Protein AF-A0A5C8MEY9-F1 (afdb_monomer)

pLDDT: mean 78.11, std 11.26, range [38.5, 93.88]

Foldseek 3Di:
DDDPPVCQVQFKFKKKKFFQCVVVLVVLCVVVVWDWDDWDAPDNGIIIIMTGPVCVVVSVVSVVVPRIDMDGPDTGHPVVVVVVCVVPVVNVVVVVVVVVVCVLVVQFAQDDDDPDDDPVVVVVLVVVCVVQVNDHGGGNVSHDDPVVSVVVVVVVD

Radius of gyration: 31.7 Å; Cα contacts (8 Å, |Δi|>4): 175; chains: 1; bounding box: 68×30×79 Å

Mean predicted aligned error: 13.75 Å

Secondary structure (DSSP, 8-state):
---HHHHHHH-EEEEEEEETTHHHHHHHHHHTT--EEEEEE-STTEEEEEEEGGGHHHHHHHHHTTTEEEEEEEEESHHHHHHHHHHSHHHHHHHHHHHHHHHHHHTB-------S--HHHHHHHHHHHHHTT--TT-BGGGS--HHHHHHHHHHH-

Structure (mmCIF, N/CA/C/O backbone):
data_AF-A0A5C8MEY9-F1
#
_entry.id   AF-A0A5C8MEY9-F1
#
loop_
_atom_site.group_PDB
_atom_site.id
_atom_site.type_symbol
_atom_site.label_atom_id
_atom_site.label_alt_id
_atom_site.label_comp_id
_atom_site.label_asym_id
_atom_site.label_entity_id
_atom_site.label_seq_id
_atom_site.pdbx_PDB_ins_code
_atom_site.Cartn_x
_atom_site.Cartn_y
_atom_site.Cartn_z
_atom_site.occupancy
_atom_site.B_iso_or_equiv
_atom_site.auth_seq_id
_atom_site.auth_comp_id
_atom_site.auth_asym_id
_atom_site.auth_atom_id
_atom_site.pdbx_PDB_model_num
ATOM 1 N N . MET A 1 1 ? -1.771 17.256 -19.029 1.00 38.50 1 MET A N 1
ATOM 2 C CA . MET A 1 1 ? -1.315 16.973 -17.648 1.00 38.50 1 MET A CA 1
ATOM 3 C C . MET A 1 1 ? -1.325 15.456 -17.457 1.00 38.50 1 MET A C 1
ATOM 5 O O . MET A 1 1 ? -2.396 14.870 -17.472 1.00 38.50 1 MET A O 1
ATOM 9 N N . LYS A 1 2 ? -0.158 14.787 -17.455 1.00 40.62 2 LYS A N 1
ATOM 10 C CA . LYS A 1 2 ? -0.060 13.307 -17.439 1.00 40.62 2 LYS A CA 1
ATOM 11 C C . LYS A 1 2 ? -0.111 12.800 -15.988 1.00 40.62 2 LYS A C 1
ATOM 13 O O . LYS A 1 2 ? 0.768 13.113 -15.189 1.00 40.62 2 LYS A O 1
ATOM 18 N N . ASN A 1 3 ? -1.163 12.045 -15.675 1.00 48.06 3 ASN A N 1
ATOM 19 C CA . ASN A 1 3 ? -1.571 11.574 -14.348 1.00 48.06 3 ASN A CA 1
ATOM 20 C C . ASN A 1 3 ? -0.471 10.789 -13.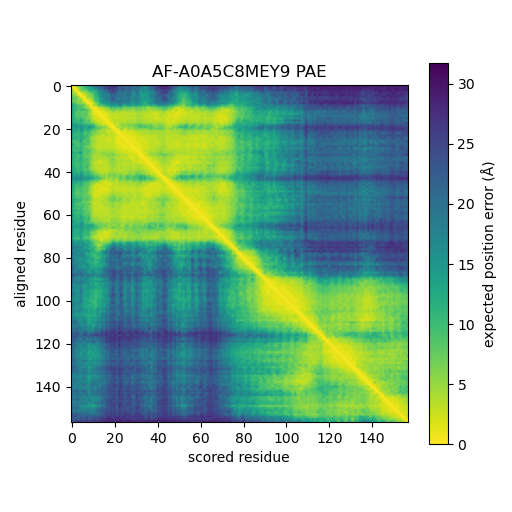608 1.00 48.06 3 ASN A C 1
ATOM 22 O O . ASN A 1 3 ? -0.363 9.570 -13.738 1.00 48.06 3 ASN A O 1
ATOM 26 N N . GLN A 1 4 ? 0.297 11.485 -12.766 1.00 54.19 4 GLN A N 1
ATOM 27 C CA . GLN A 1 4 ? 1.290 10.911 -11.841 1.00 54.19 4 GLN A CA 1
ATOM 28 C C . GLN A 1 4 ? 0.680 9.853 -10.895 1.00 54.19 4 GLN A C 1
ATOM 30 O O . GLN A 1 4 ? 1.367 8.934 -10.457 1.00 54.19 4 GLN A O 1
ATOM 35 N N . TRP A 1 5 ? -0.629 9.927 -10.643 1.00 47.50 5 TRP A N 1
ATOM 36 C CA . TRP A 1 5 ? -1.375 9.040 -9.746 1.00 47.50 5 TRP A CA 1
ATOM 37 C C . TRP A 1 5 ? -1.583 7.632 -10.328 1.00 47.50 5 TRP A C 1
ATOM 39 O O . TRP A 1 5 ? -1.561 6.645 -9.598 1.00 47.50 5 TRP A O 1
ATOM 49 N N . MET A 1 6 ? -1.683 7.500 -11.657 1.00 49.81 6 MET A N 1
ATOM 50 C CA . MET A 1 6 ? -1.757 6.185 -12.313 1.00 49.81 6 MET A CA 1
ATOM 51 C C . MET A 1 6 ? -0.413 5.441 -12.275 1.00 49.81 6 MET A C 1
ATOM 53 O O . MET A 1 6 ? -0.389 4.210 -12.323 1.00 49.81 6 MET A O 1
ATOM 57 N N . ASN A 1 7 ? 0.705 6.169 -12.156 1.00 53.06 7 ASN A N 1
ATOM 58 C CA . ASN A 1 7 ? 2.041 5.573 -12.061 1.00 53.06 7 ASN A CA 1
ATOM 59 C C . ASN A 1 7 ? 2.219 4.791 -10.749 1.00 53.06 7 ASN A C 1
ATOM 61 O O . ASN A 1 7 ? 2.935 3.789 -10.725 1.00 53.06 7 ASN A O 1
ATOM 65 N N . LEU A 1 8 ? 1.537 5.219 -9.679 1.00 50.50 8 LEU A N 1
ATOM 66 C CA . LEU A 1 8 ? 1.560 4.559 -8.373 1.00 50.50 8 LEU A CA 1
ATOM 67 C C . LEU A 1 8 ? 0.782 3.236 -8.393 1.00 50.50 8 LEU A C 1
ATOM 69 O O . LEU A 1 8 ? 1.301 2.233 -7.912 1.00 50.50 8 LEU A O 1
ATOM 73 N N . LEU A 1 9 ? -0.396 3.202 -9.026 1.00 53.44 9 LEU A N 1
ATOM 74 C CA . LEU A 1 9 ? -1.258 2.011 -9.077 1.00 53.44 9 LEU A CA 1
ATOM 75 C C . LEU A 1 9 ? -0.716 0.899 -9.992 1.00 53.44 9 LEU A C 1
ATOM 77 O O . LEU A 1 9 ? -0.755 -0.274 -9.634 1.00 53.44 9 LEU A O 1
ATOM 81 N N . VAL A 1 10 ? -0.171 1.248 -11.163 1.00 63.19 10 VAL A N 1
ATOM 82 C CA . VAL A 1 10 ? 0.321 0.264 -12.156 1.00 63.19 10 VAL A CA 1
ATOM 83 C C . VAL A 1 10 ? 1.715 -0.275 -11.797 1.00 63.19 10 VAL A C 1
ATOM 85 O O . VAL A 1 10 ? 2.115 -1.357 -12.235 1.00 63.19 10 VAL A O 1
ATOM 88 N N . GLY A 1 11 ? 2.460 0.464 -10.973 1.00 67.19 11 GLY A N 1
ATOM 89 C CA . GLY A 1 11 ? 3.841 0.160 -10.624 1.00 67.19 11 GLY A CA 1
ATOM 90 C C . GLY A 1 11 ? 4.840 0.593 -11.699 1.00 67.19 11 GLY A C 1
ATOM 91 O O . GLY A 1 11 ? 4.518 0.739 -12.883 1.00 67.19 11 GLY A O 1
ATOM 92 N N . SER A 1 12 ? 6.088 0.791 -11.277 1.00 77.38 12 SER A N 1
ATOM 93 C CA . SER A 1 12 ? 7.173 1.230 -12.148 1.00 77.38 12 SER A CA 1
ATOM 94 C C . SER A 1 12 ? 8.358 0.270 -12.143 1.00 77.38 12 SER A C 1
ATOM 96 O O . SER A 1 12 ? 8.500 -0.617 -11.295 1.00 77.38 12 SER A O 1
ATOM 98 N N . VAL A 1 13 ? 9.212 0.398 -13.147 1.00 81.00 13 VAL A N 1
ATOM 99 C CA . VAL A 1 13 ? 10.398 -0.437 -13.301 1.00 81.00 13 VAL A CA 1
ATOM 100 C C . VAL A 1 13 ? 11.587 0.464 -13.567 1.00 81.00 13 VAL A C 1
ATOM 102 O O . VAL A 1 13 ? 11.536 1.334 -14.436 1.00 81.00 13 VAL A O 1
ATOM 105 N N . ARG A 1 14 ? 12.661 0.241 -12.808 1.00 85.56 14 ARG A N 1
ATOM 106 C CA . ARG A 1 14 ? 13.952 0.879 -13.024 1.00 85.56 14 ARG A CA 1
ATOM 107 C C . ARG A 1 14 ? 14.700 0.103 -14.099 1.00 85.56 14 ARG A C 1
ATOM 109 O O . ARG A 1 14 ? 15.037 -1.071 -13.921 1.00 85.56 14 ARG A O 1
ATOM 116 N N . VAL A 1 15 ? 14.977 0.782 -15.201 1.00 85.50 15 VAL A N 1
ATOM 117 C CA . VAL A 1 15 ? 15.689 0.235 -16.350 1.00 85.50 15 VAL A CA 1
ATOM 118 C C . VAL A 1 15 ? 17.030 0.939 -16.477 1.00 85.50 15 VAL A C 1
ATOM 120 O O . VAL A 1 15 ? 17.112 2.160 -16.386 1.00 85.50 15 VAL A O 1
ATOM 123 N N . LYS A 1 16 ? 18.084 0.158 -16.686 1.00 86.19 16 LYS A N 1
ATOM 124 C CA . LYS A 1 16 ? 19.413 0.623 -17.070 1.00 86.19 16 LYS A CA 1
ATOM 125 C C . LYS A 1 16 ? 19.604 0.318 -18.548 1.00 86.19 16 LYS A C 1
ATOM 127 O O . LYS A 1 16 ? 19.563 -0.840 -18.949 1.00 86.19 16 LYS A O 1
ATOM 132 N N . ALA A 1 17 ? 19.796 1.350 -19.352 1.00 87.62 17 ALA A N 1
ATOM 133 C CA . ALA A 1 17 ? 20.182 1.231 -20.747 1.00 87.62 17 ALA A CA 1
ATOM 134 C C . ALA A 1 17 ? 21.701 1.395 -20.871 1.00 87.62 17 ALA A C 1
ATOM 136 O O . ALA A 1 17 ? 22.275 2.312 -20.281 1.00 87.62 17 ALA A O 1
ATOM 137 N N . GLN A 1 18 ? 22.334 0.504 -21.634 1.00 86.81 18 GLN A N 1
ATOM 138 C CA . GLN A 1 18 ? 23.757 0.536 -21.952 1.00 86.81 18 GLN A CA 1
ATOM 139 C C . GLN A 1 18 ? 23.963 0.369 -23.460 1.00 86.81 18 GLN A C 1
ATOM 141 O O . GLN A 1 18 ? 23.553 -0.639 -24.031 1.00 86.81 18 GLN A O 1
ATOM 146 N N . GLY A 1 19 ? 24.615 1.328 -24.110 1.00 84.00 19 GLY A N 1
ATOM 147 C CA . GLY A 1 19 ? 24.914 1.260 -25.540 1.00 84.00 19 GLY A CA 1
ATOM 148 C C . GLY A 1 19 ? 25.294 2.607 -26.142 1.00 84.00 19 GLY A C 1
ATOM 149 O O . GLY A 1 19 ? 25.331 3.627 -25.453 1.00 84.00 19 GLY A O 1
ATOM 150 N N . LYS A 1 20 ? 25.566 2.607 -27.448 1.00 78.12 20 LYS A N 1
ATOM 151 C CA . LYS A 1 20 ? 25.840 3.838 -28.196 1.00 78.12 20 LYS A CA 1
ATOM 152 C C . LYS A 1 20 ? 24.514 4.553 -28.472 1.00 78.12 20 LYS A C 1
ATOM 154 O O . LYS A 1 20 ? 23.604 3.977 -29.060 1.00 78.12 20 LYS A O 1
ATOM 159 N N . GLY A 1 21 ? 24.394 5.808 -28.033 1.00 80.00 21 GLY A N 1
ATOM 160 C CA . GLY A 1 21 ? 23.211 6.635 -28.304 1.00 80.00 21 GLY A CA 1
ATOM 161 C C . GLY A 1 21 ? 22.023 6.414 -27.361 1.00 80.00 21 GLY A C 1
ATOM 162 O O . GLY A 1 21 ? 20.878 6.385 -27.813 1.00 80.00 21 GLY A O 1
ATOM 163 N N . VAL A 1 22 ? 22.262 6.324 -26.047 1.00 84.06 22 VAL A N 1
ATOM 164 C CA . VAL A 1 22 ? 21.194 6.199 -25.030 1.00 84.06 22 VAL A CA 1
ATOM 165 C C . VAL A 1 22 ? 20.177 7.350 -25.099 1.00 84.06 22 VAL A C 1
ATOM 167 O O . VAL A 1 22 ? 18.984 7.148 -24.881 1.00 84.06 22 VAL A O 1
ATOM 170 N N . GLU A 1 23 ? 20.615 8.547 -25.483 1.00 83.44 23 GLU A N 1
ATOM 171 C CA . GLU A 1 23 ? 19.736 9.705 -25.688 1.00 83.44 23 GLU A CA 1
ATOM 172 C C . GLU A 1 23 ? 18.728 9.484 -26.818 1.00 83.44 23 GLU A C 1
ATOM 174 O O . GLU A 1 23 ? 17.562 9.857 -26.696 1.00 83.44 23 GLU A O 1
ATOM 179 N N . ARG A 1 24 ? 19.139 8.809 -27.901 1.00 85.88 24 ARG A N 1
ATOM 180 C CA . ARG A 1 24 ? 18.239 8.467 -29.010 1.00 85.88 24 ARG A CA 1
ATOM 181 C C . ARG A 1 24 ? 17.168 7.486 -28.557 1.00 85.88 24 ARG A C 1
ATOM 183 O O . ARG A 1 24 ? 16.017 7.636 -28.962 1.00 85.88 24 ARG A O 1
ATOM 190 N N . LEU A 1 25 ? 17.524 6.535 -27.691 1.00 85.81 25 LEU A N 1
ATOM 191 C CA . LEU A 1 25 ? 16.571 5.605 -27.091 1.00 85.81 25 LEU A CA 1
ATOM 192 C C . LEU A 1 25 ? 15.566 6.338 -26.195 1.00 85.81 25 LEU A C 1
ATOM 194 O O . LEU A 1 25 ? 14.365 6.107 -26.323 1.00 85.81 25 LEU A O 1
ATOM 198 N N . ILE A 1 26 ? 16.027 7.258 -25.342 1.00 86.19 26 ILE A N 1
ATOM 199 C CA . ILE A 1 26 ? 15.146 8.075 -24.490 1.00 86.19 26 ILE A CA 1
ATOM 200 C C . ILE A 1 26 ? 14.200 8.916 -25.357 1.00 86.19 26 ILE A C 1
ATOM 202 O O . ILE A 1 26 ? 12.987 8.889 -25.151 1.00 86.19 26 ILE A O 1
ATOM 206 N N . ASN A 1 27 ? 14.722 9.577 -26.390 1.00 87.62 27 ASN A N 1
ATOM 207 C CA . ASN A 1 27 ? 13.917 10.367 -27.321 1.00 87.62 27 ASN A CA 1
ATOM 208 C C . ASN A 1 27 ? 12.905 9.505 -28.085 1.00 87.62 27 ASN A C 1
ATOM 210 O O . ASN A 1 27 ? 11.757 9.905 -28.270 1.00 87.62 27 ASN A O 1
ATOM 214 N N . ALA A 1 28 ? 13.293 8.299 -28.504 1.00 86.56 28 ALA A N 1
ATOM 215 C CA . ALA A 1 28 ? 12.380 7.360 -29.144 1.00 86.56 28 ALA A CA 1
ATOM 216 C C . ALA A 1 28 ? 11.268 6.909 -28.190 1.00 86.56 28 ALA A C 1
ATOM 218 O O . ALA A 1 28 ? 10.127 6.765 -28.619 1.00 86.56 28 ALA A O 1
ATOM 219 N N . CYS A 1 29 ? 11.563 6.734 -26.905 1.00 86.25 29 CYS A N 1
ATOM 220 C CA . CYS A 1 29 ? 10.551 6.405 -25.909 1.00 86.25 29 CYS A CA 1
ATOM 221 C C . CYS A 1 29 ? 9.537 7.543 -25.734 1.00 86.25 29 CYS A C 1
ATOM 223 O O . CYS A 1 29 ? 8.338 7.280 -25.780 1.00 86.25 29 CYS A O 1
ATOM 225 N N . VAL A 1 30 ? 9.997 8.795 -25.636 1.00 86.06 30 VAL A N 1
ATOM 226 C CA . VAL A 1 30 ? 9.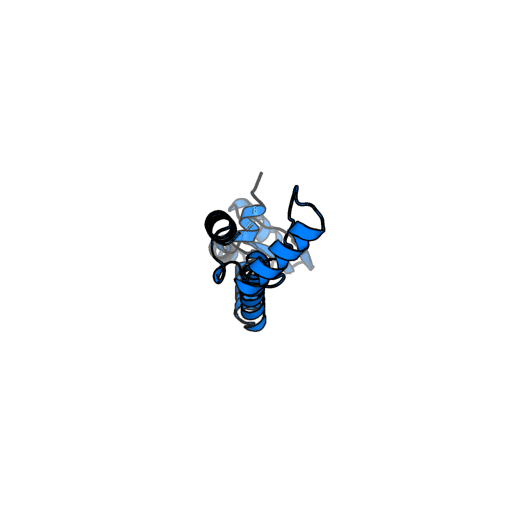108 9.969 -25.560 1.00 86.06 30 VAL A CA 1
ATOM 227 C C . VAL A 1 30 ? 8.223 10.074 -26.808 1.00 86.06 30 VAL A C 1
ATOM 229 O O . VAL A 1 30 ? 7.021 10.287 -26.679 1.00 86.06 30 VAL A O 1
ATOM 232 N N . ARG A 1 31 ? 8.778 9.828 -28.006 1.00 86.56 31 ARG A N 1
ATOM 233 C CA . ARG A 1 31 ? 8.014 9.793 -29.272 1.00 86.56 31 ARG A CA 1
ATOM 234 C C . ARG A 1 31 ? 6.978 8.668 -29.353 1.00 86.56 31 ARG A C 1
ATOM 236 O O . ARG A 1 31 ? 6.010 8.801 -30.084 1.00 86.56 31 ARG A O 1
ATOM 243 N N . ASN A 1 32 ? 7.183 7.564 -28.636 1.00 83.19 32 ASN A N 1
ATOM 244 C CA . ASN A 1 32 ? 6.247 6.434 -28.573 1.00 83.19 32 ASN A CA 1
ATOM 245 C C . ASN A 1 32 ? 5.298 6.530 -27.361 1.00 83.19 32 ASN A C 1
ATOM 247 O O . ASN A 1 32 ? 4.765 5.514 -26.907 1.00 83.19 32 ASN A O 1
ATOM 251 N N . ASP A 1 33 ? 5.123 7.734 -26.805 1.00 83.25 33 ASP A N 1
ATOM 252 C CA . ASP A 1 33 ? 4.277 8.017 -25.641 1.00 83.25 33 ASP A CA 1
ATOM 253 C C . ASP A 1 33 ? 4.647 7.253 -24.358 1.00 83.25 33 ASP A C 1
ATOM 255 O O . ASP A 1 33 ? 3.853 7.154 -23.417 1.00 83.25 33 ASP A O 1
ATOM 259 N N . ILE A 1 34 ? 5.881 6.753 -24.270 1.00 85.50 34 ILE A N 1
ATOM 260 C CA . ILE A 1 34 ? 6.390 6.079 -23.076 1.00 85.50 34 ILE A CA 1
ATOM 261 C C . ILE A 1 34 ? 6.810 7.149 -22.071 1.00 85.50 34 ILE A C 1
ATOM 263 O O . ILE A 1 34 ? 7.758 7.904 -22.297 1.00 85.50 34 ILE A O 1
ATOM 267 N N . ALA A 1 35 ? 6.113 7.206 -20.938 1.00 83.50 35 ALA A N 1
ATOM 268 C CA . ALA A 1 35 ? 6.478 8.111 -19.859 1.00 83.50 35 ALA A CA 1
ATOM 269 C C . ALA A 1 35 ? 7.772 7.632 -19.186 1.00 83.50 35 ALA A C 1
ATOM 271 O O . ALA A 1 35 ? 7.831 6.526 -18.644 1.00 83.50 35 ALA A O 1
ATOM 272 N N . ILE A 1 36 ? 8.790 8.492 -19.215 1.00 86.12 36 ILE A N 1
ATOM 273 C CA . ILE A 1 36 ? 10.072 8.290 -18.544 1.00 86.12 36 ILE A CA 1
ATOM 274 C C . ILE A 1 36 ? 10.231 9.354 -17.462 1.00 86.12 36 ILE A C 1
ATOM 276 O O . ILE A 1 36 ? 9.925 10.522 -17.690 1.00 86.12 36 ILE A O 1
ATOM 280 N N . TRP A 1 37 ? 10.743 8.966 -16.296 1.00 84.69 37 TRP A N 1
ATOM 281 C CA . TRP A 1 37 ? 11.097 9.909 -15.237 1.00 84.69 37 TRP A CA 1
ATOM 282 C C . TRP A 1 37 ? 12.374 9.503 -14.502 1.00 84.69 37 TRP A C 1
ATOM 284 O O . TRP A 1 37 ? 12.827 8.357 -14.587 1.00 84.69 37 TRP A O 1
ATOM 294 N N . ASN A 1 38 ? 12.940 10.470 -13.768 1.00 82.06 38 ASN A N 1
ATOM 295 C CA . ASN A 1 38 ? 14.132 10.311 -12.928 1.00 82.06 38 ASN A CA 1
ATOM 296 C C . ASN A 1 38 ? 15.300 9.659 -13.698 1.00 82.06 38 ASN A C 1
ATOM 298 O O . ASN A 1 38 ? 15.810 8.598 -13.333 1.00 82.06 38 ASN A O 1
ATOM 302 N N . VAL A 1 39 ? 15.659 10.292 -14.820 1.00 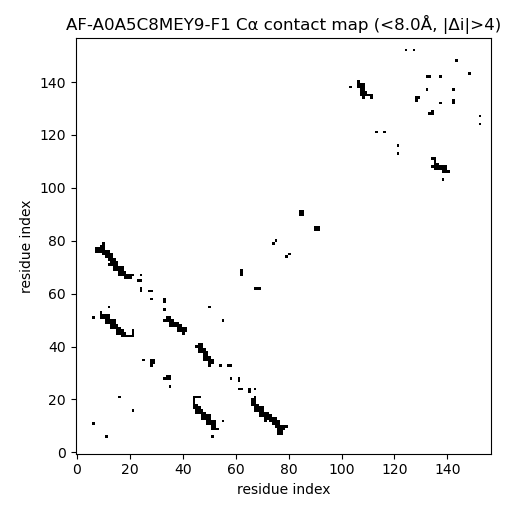86.50 39 VAL A N 1
ATOM 303 C CA . VAL A 1 39 ? 16.764 9.876 -15.689 1.00 86.50 39 VAL A CA 1
ATOM 304 C C . VAL A 1 39 ? 18.086 10.262 -15.032 1.00 86.50 39 VAL A C 1
ATOM 306 O O . VAL A 1 39 ? 18.338 11.435 -14.773 1.00 86.50 39 VAL A O 1
ATOM 309 N N . LYS A 1 40 ? 18.947 9.276 -14.793 1.00 84.69 40 LYS A N 1
ATOM 310 C CA . LYS A 1 40 ? 20.305 9.444 -14.275 1.00 84.69 40 LYS A CA 1
ATOM 311 C C . LYS A 1 40 ? 21.303 8.884 -15.276 1.00 84.69 40 LYS A C 1
ATOM 313 O O . LYS A 1 40 ? 21.276 7.692 -15.574 1.00 84.69 40 LYS A O 1
ATOM 318 N N . LYS A 1 41 ? 22.189 9.728 -15.794 1.00 85.19 41 LYS A N 1
ATOM 319 C CA . LYS A 1 41 ? 23.306 9.291 -16.639 1.00 85.19 41 LYS A CA 1
ATOM 320 C C . LYS A 1 41 ? 24.461 8.836 -15.745 1.00 85.19 41 LYS A C 1
ATOM 322 O O . LYS A 1 41 ? 24.791 9.515 -14.781 1.00 85.19 41 LYS A O 1
ATOM 327 N N . HIS A 1 42 ? 25.049 7.686 -16.057 1.00 83.19 42 HIS A N 1
ATOM 328 C CA . HIS A 1 42 ? 26.201 7.113 -15.347 1.00 83.19 42 HIS A CA 1
ATOM 329 C C . HIS A 1 42 ? 27.450 7.053 -16.248 1.00 83.19 42 HIS A C 1
ATOM 331 O O . HIS A 1 42 ? 28.326 6.220 -16.037 1.00 83.19 42 HIS A O 1
ATOM 337 N N . GLY A 1 43 ? 27.503 7.900 -17.279 1.00 79.88 43 GLY A N 1
ATOM 338 C CA . GLY A 1 43 ? 28.562 7.963 -18.285 1.00 79.88 43 GLY A CA 1
ATOM 339 C C . GLY A 1 43 ? 27.992 8.170 -19.689 1.00 79.88 43 GLY A C 1
ATOM 340 O O . GLY A 1 43 ? 26.782 8.328 -19.859 1.00 79.88 43 GLY A O 1
ATOM 341 N N . ASP A 1 44 ? 28.862 8.116 -20.694 1.00 75.56 44 ASP A N 1
ATOM 342 C CA . ASP A 1 44 ? 28.519 8.452 -22.085 1.00 75.56 44 ASP A CA 1
ATOM 343 C C . ASP A 1 44 ? 27.679 7.370 -22.794 1.00 75.56 44 ASP A C 1
ATOM 345 O O . ASP A 1 44 ? 27.004 7.593 -23.800 1.00 75.56 44 ASP A O 1
ATOM 349 N N . HIS A 1 45 ? 27.683 6.157 -22.238 1.00 83.69 45 HIS A N 1
ATOM 350 C CA . HIS A 1 45 ? 27.003 4.992 -22.809 1.00 83.69 45 HIS A CA 1
ATOM 351 C C . HIS A 1 45 ? 26.030 4.325 -21.837 1.00 83.69 45 HIS A C 1
ATOM 353 O O . HIS A 1 45 ? 25.520 3.249 -22.141 1.00 83.69 45 HIS A O 1
ATOM 359 N N . ILE A 1 46 ? 25.785 4.911 -20.657 1.00 86.94 46 ILE A N 1
ATOM 360 C CA . ILE A 1 46 ? 24.953 4.301 -19.611 1.00 86.94 46 ILE A CA 1
ATOM 361 C C . ILE A 1 46 ? 23.979 5.331 -19.041 1.00 86.94 46 ILE A C 1
ATOM 363 O O . ILE A 1 46 ? 24.394 6.352 -18.494 1.00 86.94 46 ILE A O 1
ATOM 367 N N . ALA A 1 47 ? 22.683 5.016 -19.062 1.00 87.94 47 ALA A N 1
ATOM 368 C CA . ALA A 1 47 ? 21.684 5.765 -18.305 1.00 87.94 47 ALA A CA 1
ATOM 369 C C . ALA A 1 47 ? 20.697 4.840 -17.595 1.00 87.94 47 ALA A C 1
ATOM 371 O O . ALA A 1 47 ? 20.353 3.765 -18.079 1.00 87.94 47 ALA A O 1
ATOM 372 N N . THR A 1 48 ? 20.213 5.295 -16.450 1.00 87.06 48 THR A N 1
ATOM 373 C CA . THR A 1 48 ? 19.186 4.640 -15.649 1.00 87.06 48 THR A CA 1
ATOM 374 C C . THR A 1 48 ? 17.953 5.527 -15.626 1.00 87.06 48 THR A C 1
ATOM 376 O O . THR A 1 48 ? 18.066 6.732 -15.434 1.00 87.06 48 THR A O 1
ATOM 379 N N . PHE A 1 49 ? 16.771 4.956 -15.804 1.00 87.31 49 PHE A N 1
ATOM 380 C CA . PHE A 1 49 ? 15.517 5.700 -15.770 1.00 87.31 49 PHE A CA 1
ATOM 381 C C . PHE A 1 49 ? 14.363 4.809 -15.315 1.00 87.31 49 PHE A C 1
ATOM 383 O O . PHE A 1 49 ? 14.501 3.586 -15.217 1.00 87.31 49 PHE A O 1
ATOM 390 N N . PHE A 1 50 ? 13.221 5.421 -15.015 1.00 85.38 50 PHE A N 1
ATOM 391 C CA . PHE A 1 50 ? 12.011 4.706 -14.632 1.00 85.38 50 PHE A CA 1
ATOM 392 C C . PHE A 1 50 ? 10.957 4.787 -15.727 1.00 85.38 50 PHE A C 1
ATOM 394 O O . PHE A 1 50 ? 10.808 5.824 -16.371 1.00 85.38 50 PHE A O 1
ATOM 401 N N . ILE A 1 51 ? 10.229 3.686 -15.905 1.00 85.44 51 ILE A N 1
ATOM 402 C CA . ILE A 1 51 ? 9.057 3.581 -16.780 1.00 85.44 51 ILE A CA 1
ATOM 403 C C . ILE A 1 51 ? 7.912 2.876 -16.058 1.00 85.44 51 ILE A C 1
ATOM 405 O O . ILE A 1 51 ? 8.135 2.150 -15.085 1.00 85.44 51 ILE A O 1
ATOM 409 N N . LEU A 1 52 ? 6.684 3.025 -16.556 1.00 81.88 52 LEU A N 1
ATOM 410 C CA . LEU A 1 52 ? 5.557 2.231 -16.067 1.00 81.88 52 LEU A CA 1
ATOM 411 C C . LEU A 1 52 ? 5.691 0.755 -16.461 1.00 81.88 52 LEU A C 1
ATOM 413 O O . LEU A 1 52 ? 6.159 0.424 -17.551 1.00 81.88 52 LEU A O 1
ATOM 417 N N . LEU A 1 53 ? 5.171 -0.138 -15.613 1.00 78.25 53 LEU A N 1
ATOM 418 C CA . LEU A 1 53 ? 5.142 -1.581 -15.871 1.00 78.25 53 LEU A CA 1
ATOM 419 C C . LEU A 1 53 ? 4.401 -1.938 -17.175 1.00 78.25 53 LEU A C 1
ATOM 421 O O . LEU A 1 53 ? 4.853 -2.805 -17.924 1.00 78.25 53 LEU A O 1
ATOM 425 N N . LYS A 1 54 ? 3.298 -1.239 -17.481 1.00 78.38 54 LYS A N 1
ATOM 426 C CA . LYS A 1 54 ? 2.509 -1.445 -18.712 1.00 78.38 54 LYS A CA 1
ATOM 427 C C . LYS A 1 54 ? 3.312 -1.168 -19.991 1.00 78.38 54 LYS A C 1
ATOM 429 O O . LYS A 1 54 ? 3.124 -1.841 -21.003 1.00 78.38 54 LYS A O 1
ATOM 434 N N . ASP A 1 55 ? 4.255 -0.230 -19.922 1.00 82.44 55 ASP A N 1
ATOM 435 C CA . ASP A 1 55 ? 5.024 0.237 -21.076 1.00 82.44 55 ASP A CA 1
ATOM 436 C C . ASP A 1 55 ? 6.316 -0.566 -21.288 1.00 82.44 55 ASP A C 1
ATOM 438 O O . ASP A 1 55 ? 7.006 -0.376 -22.287 1.00 82.44 55 ASP A O 1
ATOM 442 N N . VAL A 1 56 ? 6.618 -1.545 -20.423 1.00 82.56 56 VAL A N 1
ATOM 443 C CA . VAL A 1 56 ? 7.792 -2.430 -20.558 1.00 82.56 56 VAL A CA 1
ATOM 444 C C . VAL A 1 56 ? 7.787 -3.183 -21.892 1.00 82.56 56 VAL A C 1
ATOM 446 O O . VAL A 1 56 ? 8.837 -3.357 -22.514 1.00 82.56 56 VAL A O 1
ATOM 449 N N . ARG A 1 57 ? 6.610 -3.619 -22.363 1.00 81.75 57 ARG A N 1
ATOM 450 C CA . ARG A 1 57 ? 6.482 -4.302 -23.663 1.00 81.75 57 ARG A CA 1
ATOM 451 C C . ARG A 1 57 ? 6.835 -3.362 -24.818 1.00 81.75 57 ARG A C 1
ATOM 453 O O . ARG A 1 57 ? 7.583 -3.760 -25.706 1.00 81.75 57 ARG A O 1
ATOM 460 N N . ARG A 1 58 ? 6.358 -2.114 -24.768 1.00 84.44 58 ARG A N 1
ATOM 461 C CA . ARG A 1 58 ? 6.635 -1.077 -25.776 1.00 84.44 58 ARG A CA 1
ATOM 462 C C . ARG A 1 58 ? 8.105 -0.668 -25.761 1.00 84.44 58 ARG A C 1
ATOM 464 O O . ARG A 1 58 ? 8.734 -0.624 -26.813 1.00 84.44 58 ARG A O 1
ATOM 471 N N . LEU A 1 59 ? 8.683 -0.491 -24.571 1.00 85.81 59 LEU A N 1
ATOM 472 C CA . LEU A 1 59 ? 10.106 -0.204 -24.399 1.00 85.81 59 LEU A CA 1
ATOM 473 C C . LEU A 1 59 ? 10.979 -1.280 -25.055 1.00 85.81 59 LEU A C 1
ATOM 475 O O . LEU A 1 59 ? 11.950 -0.950 -25.728 1.00 85.81 59 LEU A O 1
ATOM 479 N N . ARG A 1 60 ? 10.628 -2.565 -24.911 1.00 82.75 60 ARG A N 1
ATOM 480 C CA . ARG A 1 60 ? 11.377 -3.662 -25.544 1.00 82.75 60 ARG A CA 1
ATOM 481 C C . ARG A 1 60 ? 11.370 -3.562 -27.071 1.00 82.75 60 ARG A C 1
ATOM 483 O O . ARG A 1 60 ? 12.386 -3.851 -27.692 1.00 82.75 60 ARG A O 1
ATOM 490 N N . VAL A 1 61 ? 10.254 -3.148 -27.671 1.00 85.31 61 VAL A N 1
ATOM 491 C CA . VAL A 1 61 ? 10.153 -2.948 -29.126 1.00 85.31 61 VAL A CA 1
ATOM 492 C C . VAL A 1 61 ? 11.025 -1.775 -29.575 1.00 85.31 61 VAL A C 1
ATOM 494 O O . VAL A 1 61 ? 11.770 -1.909 -30.542 1.00 85.31 61 VAL A O 1
ATOM 497 N N . VAL A 1 62 ? 10.991 -0.653 -28.851 1.00 85.56 62 VAL A N 1
ATOM 498 C CA . VAL A 1 62 ? 11.818 0.530 -29.151 1.00 85.56 62 VAL A CA 1
ATOM 499 C C . VAL A 1 62 ? 13.310 0.220 -28.993 1.00 85.56 62 VAL A C 1
ATOM 501 O O . VAL A 1 62 ? 14.120 0.588 -29.842 1.00 85.56 62 VAL A O 1
ATOM 504 N N . ALA A 1 63 ? 13.673 -0.516 -27.945 1.00 84.12 63 ALA A N 1
ATOM 505 C CA . ALA A 1 63 ? 15.053 -0.901 -27.693 1.00 84.12 63 ALA A CA 1
ATOM 506 C C . ALA A 1 63 ? 15.591 -1.912 -28.704 1.00 84.12 63 ALA A C 1
ATOM 508 O O . ALA A 1 63 ? 16.764 -1.844 -29.022 1.00 84.12 63 ALA A O 1
ATOM 509 N N . ARG A 1 64 ? 14.755 -2.796 -29.268 1.00 81.94 64 ARG A N 1
ATOM 510 C CA . ARG A 1 64 ? 15.168 -3.682 -30.374 1.00 81.94 64 ARG A CA 1
ATOM 511 C C . ARG A 1 64 ? 15.539 -2.924 -31.648 1.00 81.94 64 ARG A C 1
ATOM 513 O O . ARG A 1 64 ? 16.329 -3.429 -32.430 1.00 81.94 64 ARG A O 1
ATOM 520 N N .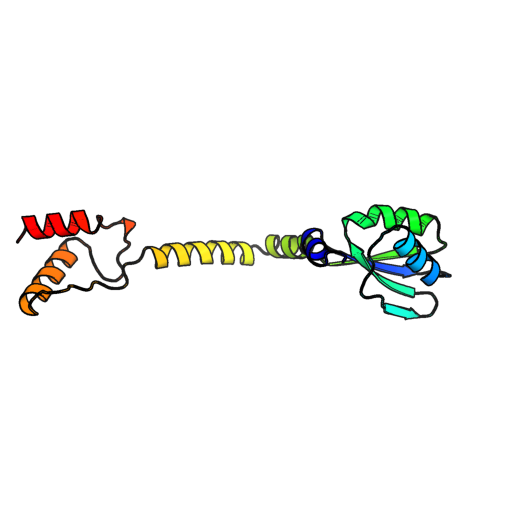 LYS A 1 65 ? 14.963 -1.738 -31.860 1.00 81.88 65 LYS A N 1
ATOM 521 C CA . LYS A 1 65 ? 15.307 -0.844 -32.979 1.00 81.88 65 LYS A CA 1
ATOM 522 C C . LYS A 1 65 ? 16.515 0.052 -32.675 1.00 81.88 65 LYS A C 1
ATOM 524 O O . LYS A 1 65 ? 16.868 0.886 -33.498 1.00 81.88 65 LYS A O 1
ATOM 529 N N . SER A 1 66 ? 17.091 -0.066 -31.480 1.00 79.00 66 SER A N 1
ATOM 530 C CA . SER A 1 66 ? 18.217 0.740 -31.014 1.00 79.00 66 SER A CA 1
ATOM 531 C C . SER A 1 66 ? 19.412 -0.172 -30.732 1.00 79.00 66 SER A C 1
ATOM 533 O O . SER A 1 66 ? 19.233 -1.282 -30.243 1.00 79.00 66 SER A O 1
ATOM 535 N N . ASP A 1 67 ? 20.640 0.313 -30.905 1.00 78.62 67 ASP A N 1
ATOM 536 C CA . ASP A 1 67 ? 21.863 -0.439 -30.558 1.00 78.62 67 ASP A CA 1
ATOM 537 C C . ASP A 1 67 ? 22.160 -0.435 -29.041 1.00 78.62 67 ASP A C 1
ATOM 539 O O . ASP A 1 67 ? 23.304 -0.352 -28.588 1.00 78.62 67 ASP A O 1
ATOM 543 N N . CYS A 1 68 ? 21.107 -0.468 -28.220 1.00 80.81 68 CYS A N 1
ATOM 544 C CA . CYS A 1 68 ? 21.175 -0.339 -26.770 1.00 80.81 68 CYS A CA 1
ATOM 545 C C . CYS A 1 68 ? 20.701 -1.621 -26.081 1.00 80.81 68 CYS A C 1
ATOM 547 O O . CYS A 1 68 ? 19.582 -2.091 -26.289 1.00 80.81 68 CYS A O 1
ATOM 549 N N . LYS A 1 69 ? 21.523 -2.149 -25.172 1.00 83.12 69 LYS A N 1
ATOM 550 C CA . LYS A 1 69 ? 21.158 -3.246 -24.274 1.00 83.12 69 LYS A CA 1
ATOM 551 C C . LYS A 1 69 ? 20.386 -2.697 -23.077 1.00 83.12 69 LYS A C 1
ATOM 553 O O . LYS A 1 69 ? 20.800 -1.723 -22.450 1.00 83.12 69 LYS A O 1
ATOM 558 N N . LEU A 1 70 ? 19.267 -3.335 -22.747 1.00 84.75 70 LEU A N 1
ATOM 559 C CA . LEU A 1 70 ? 18.464 -2.995 -21.575 1.00 84.75 70 LEU A CA 1
ATOM 560 C C . LEU A 1 70 ? 18.675 -4.016 -20.460 1.00 84.75 70 LEU A C 1
ATOM 562 O O . LEU A 1 70 ? 18.522 -5.217 -20.667 1.00 84.75 70 LEU A O 1
ATOM 566 N N . TYR A 1 71 ? 18.927 -3.513 -19.260 1.00 82.38 71 TYR A N 1
ATOM 567 C CA . TYR A 1 71 ? 19.028 -4.274 -18.026 1.00 82.38 71 TYR A CA 1
ATOM 568 C C . TYR A 1 71 ? 17.955 -3.794 -17.052 1.00 82.38 71 TYR A C 1
ATOM 570 O O . TYR A 1 71 ? 17.840 -2.605 -16.754 1.00 82.38 71 TYR A O 1
ATOM 578 N N . PHE A 1 72 ? 17.160 -4.716 -16.524 1.00 83.31 72 PHE A N 1
ATOM 579 C CA . PHE A 1 72 ? 16.161 -4.401 -15.505 1.00 83.31 72 PHE A CA 1
ATOM 580 C C . PHE A 1 72 ? 16.822 -4.484 -14.124 1.00 83.31 72 PHE A C 1
ATOM 582 O O . PHE A 1 72 ? 16.981 -5.570 -13.580 1.00 83.31 72 PHE A O 1
ATOM 589 N N . VAL A 1 73 ? 17.244 -3.336 -13.582 1.00 73.94 73 VAL A N 1
ATOM 590 C CA . VAL A 1 73 ? 18.043 -3.253 -12.338 1.00 73.94 73 VAL A CA 1
ATOM 591 C C . VAL A 1 73 ? 17.175 -3.320 -11.083 1.00 73.94 73 VAL A C 1
ATOM 593 O O . VAL A 1 73 ? 17.643 -3.696 -10.015 1.00 73.94 73 VAL A O 1
ATOM 596 N N . GLY A 1 74 ? 15.894 -2.982 -11.187 1.00 62.81 74 GLY A N 1
ATOM 597 C CA . GLY A 1 74 ? 14.984 -3.103 -10.058 1.00 62.81 74 GLY A CA 1
ATOM 598 C C . GLY A 1 74 ? 13.538 -2.905 -10.467 1.00 62.81 74 GLY A C 1
ATOM 599 O O . GLY A 1 74 ? 13.221 -2.100 -11.340 1.00 62.81 74 GLY A O 1
ATOM 600 N N . LYS A 1 75 ? 12.639 -3.639 -9.819 1.00 64.50 75 LYS A N 1
ATOM 601 C CA . LYS A 1 75 ? 11.194 -3.428 -9.930 1.00 64.50 75 LYS A CA 1
ATOM 602 C C . LYS A 1 75 ? 10.799 -2.518 -8.768 1.00 64.50 75 LYS A C 1
ATOM 604 O O . LYS A 1 75 ? 11.076 -2.856 -7.623 1.00 64.50 75 LYS A O 1
ATOM 609 N N . ALA A 1 76 ? 10.222 -1.355 -9.051 1.00 57.00 76 ALA A N 1
ATOM 610 C CA . ALA A 1 76 ? 9.883 -0.362 -8.036 1.00 57.00 76 ALA A CA 1
ATOM 611 C C . ALA A 1 76 ? 8.427 0.070 -8.211 1.00 57.00 76 ALA A C 1
ATOM 613 O O . ALA A 1 76 ? 8.100 0.869 -9.078 1.00 57.00 76 ALA A O 1
ATOM 614 N N . GLY A 1 77 ? 7.516 -0.452 -7.401 1.00 58.09 77 GLY A N 1
ATOM 615 C CA . GLY A 1 77 ? 6.112 -0.065 -7.489 1.00 58.09 77 GLY A CA 1
ATOM 616 C C . GLY A 1 77 ? 5.249 -0.740 -6.440 1.00 58.09 77 GLY A C 1
ATOM 617 O O . GLY A 1 77 ? 5.683 -1.705 -5.807 1.00 58.09 77 GLY A O 1
ATOM 618 N N . PHE A 1 78 ? 4.015 -0.254 -6.320 1.00 52.31 78 PHE A N 1
ATOM 619 C CA . PHE A 1 78 ? 2.972 -0.799 -5.453 1.00 52.31 78 PHE A CA 1
ATOM 620 C C . PHE A 1 78 ? 2.836 -2.333 -5.518 1.00 52.31 78 PHE A C 1
ATOM 622 O O . PHE A 1 78 ? 2.836 -2.941 -4.454 1.00 52.31 78 PHE A O 1
ATOM 629 N N . PRO A 1 79 ? 2.872 -3.017 -6.686 1.00 55.19 79 PRO A N 1
ATOM 630 C CA . PRO A 1 79 ? 2.776 -4.483 -6.715 1.00 55.19 79 PRO A CA 1
ATOM 631 C C . PRO A 1 79 ? 4.000 -5.206 -6.129 1.00 55.19 79 PRO A C 1
ATOM 633 O O . PRO A 1 79 ? 3.881 -6.334 -5.658 1.00 55.19 79 PRO A O 1
ATOM 636 N N . PHE A 1 80 ? 5.186 -4.586 -6.128 1.00 57.50 80 PHE A N 1
ATOM 637 C CA . PHE A 1 80 ? 6.389 -5.189 -5.540 1.00 57.50 80 PHE A CA 1
ATOM 638 C C . PHE A 1 80 ? 6.477 -4.919 -4.031 1.00 57.50 80 PHE A C 1
ATOM 640 O O . PHE A 1 80 ? 6.912 -5.793 -3.283 1.00 57.50 80 PHE A O 1
ATOM 647 N N . PHE A 1 81 ? 5.996 -3.751 -3.584 1.00 56.94 81 PHE A N 1
ATOM 648 C CA . PHE A 1 81 ? 5.769 -3.466 -2.166 1.00 56.94 81 PHE A CA 1
ATOM 649 C C . PHE A 1 81 ? 4.682 -4.373 -1.585 1.00 56.94 81 PHE A C 1
ATOM 651 O O . PHE A 1 81 ? 4.964 -5.032 -0.595 1.00 56.94 81 PHE A O 1
ATOM 658 N N . LEU A 1 82 ? 3.517 -4.516 -2.234 1.00 56.91 82 LEU A N 1
ATOM 659 C CA . LEU A 1 82 ? 2.479 -5.468 -1.818 1.00 56.91 82 LEU A CA 1
ATOM 660 C C . LEU A 1 82 ? 3.017 -6.893 -1.766 1.00 56.91 82 LEU A C 1
ATOM 662 O O . LEU A 1 82 ? 2.786 -7.579 -0.784 1.00 56.91 82 LEU A O 1
ATOM 666 N N . LYS A 1 83 ? 3.776 -7.344 -2.775 1.00 61.12 83 LYS A N 1
ATOM 667 C CA . LYS A 1 83 ? 4.352 -8.694 -2.748 1.00 61.12 83 LYS A CA 1
ATOM 668 C C . LYS A 1 83 ? 5.300 -8.868 -1.562 1.00 61.12 83 LYS A C 1
ATOM 670 O O . LYS A 1 83 ? 5.191 -9.859 -0.855 1.00 61.12 83 LYS A O 1
ATOM 675 N N . LYS A 1 84 ? 6.188 -7.905 -1.297 1.00 60.94 84 LYS A N 1
ATOM 676 C CA . LYS A 1 84 ? 7.097 -7.944 -0.137 1.00 60.94 84 LYS A CA 1
ATOM 677 C C . LYS A 1 84 ? 6.344 -7.863 1.201 1.00 60.94 84 LYS A C 1
ATOM 679 O O . LYS A 1 84 ? 6.743 -8.522 2.151 1.00 60.94 84 LYS A O 1
ATOM 684 N N . MET A 1 85 ? 5.244 -7.115 1.244 1.00 55.97 85 MET A N 1
ATOM 685 C CA . MET A 1 85 ? 4.357 -6.967 2.399 1.00 55.97 85 MET A CA 1
ATOM 686 C C . MET A 1 85 ? 3.528 -8.236 2.665 1.00 55.97 85 MET A C 1
ATOM 688 O O . MET A 1 85 ? 3.371 -8.623 3.811 1.00 55.97 85 MET A O 1
ATOM 692 N N . LEU A 1 86 ? 3.081 -8.931 1.613 1.00 57.53 86 LEU A N 1
ATOM 693 C CA . LEU A 1 86 ? 2.386 -10.225 1.674 1.00 57.53 86 LEU A CA 1
ATOM 694 C C . LEU A 1 86 ? 3.336 -11.392 1.982 1.00 57.53 86 LEU A C 1
ATOM 696 O O . LEU A 1 86 ? 2.921 -12.377 2.575 1.00 57.53 86 LEU A O 1
ATOM 700 N N . THR A 1 87 ? 4.608 -11.295 1.577 1.00 63.06 87 THR A N 1
ATOM 701 C CA . THR A 1 87 ? 5.619 -12.339 1.849 1.00 63.06 87 THR A CA 1
ATOM 702 C C . THR A 1 87 ? 6.083 -12.294 3.307 1.00 63.06 87 THR A C 1
ATOM 704 O O . THR A 1 87 ? 6.570 -13.289 3.832 1.00 63.06 87 THR A O 1
ATOM 707 N N . ASN A 1 88 ? 5.928 -11.148 3.976 1.00 66.44 88 ASN A N 1
ATOM 708 C CA . ASN A 1 88 ? 6.172 -11.032 5.403 1.00 66.44 88 ASN A CA 1
ATOM 709 C C . ASN A 1 88 ? 4.858 -11.260 6.160 1.00 66.44 88 ASN A C 1
ATOM 711 O O . ASN A 1 88 ? 4.086 -10.324 6.371 1.00 66.44 88 ASN A O 1
ATOM 715 N N . SER A 1 89 ? 4.613 -12.505 6.577 1.00 63.94 89 SER A N 1
ATOM 716 C CA . SER A 1 89 ? 3.412 -12.898 7.327 1.00 63.94 89 SER A CA 1
ATOM 717 C C . SER A 1 89 ? 3.147 -11.998 8.540 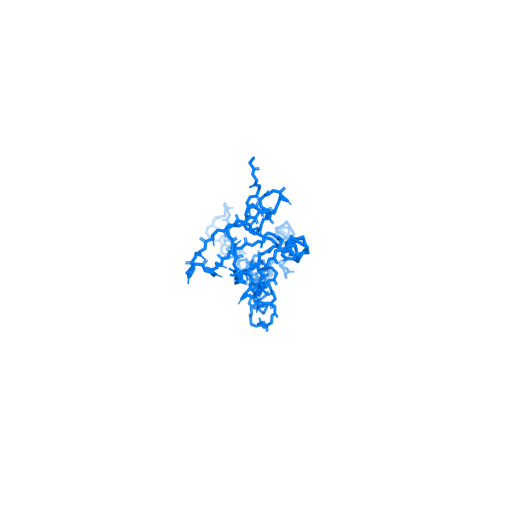1.00 63.94 89 SER A C 1
ATOM 719 O O . SER A 1 89 ? 1.992 -11.768 8.882 1.00 63.94 89 SER A O 1
ATOM 721 N N . GLY A 1 90 ? 4.193 -11.414 9.141 1.00 75.12 90 GLY A N 1
ATOM 722 C CA . GLY A 1 90 ? 4.062 -10.486 10.266 1.00 75.12 90 GLY A CA 1
ATOM 723 C C . GLY A 1 90 ? 3.260 -9.219 9.948 1.00 75.12 90 GLY A C 1
ATOM 724 O O . GLY A 1 90 ? 2.531 -8.738 10.810 1.00 75.12 90 GLY A O 1
ATOM 725 N N . PHE A 1 91 ? 3.318 -8.696 8.717 1.00 76.88 91 PHE A N 1
ATOM 726 C CA . PHE A 1 91 ? 2.539 -7.505 8.358 1.00 76.88 91 PHE A CA 1
ATOM 727 C C . PHE A 1 91 ? 1.055 -7.832 8.171 1.00 76.88 91 PHE A C 1
ATOM 729 O O . PHE A 1 91 ? 0.199 -7.094 8.648 1.00 76.88 91 PHE A O 1
ATOM 736 N N . LEU A 1 92 ? 0.742 -8.957 7.518 1.00 79.25 92 LEU A N 1
ATOM 737 C CA . LEU A 1 92 ? -0.636 -9.445 7.394 1.00 79.25 92 LEU A CA 1
ATOM 738 C C . LEU A 1 92 ? -1.259 -9.710 8.767 1.00 79.25 92 LEU A C 1
ATOM 740 O O . LEU A 1 92 ? -2.382 -9.278 9.020 1.00 79.25 92 LEU A O 1
ATOM 744 N N . VAL A 1 93 ? -0.509 -10.365 9.660 1.00 84.75 93 VAL A N 1
ATOM 745 C CA . VAL A 1 93 ? -0.929 -10.580 11.050 1.00 84.75 93 VAL A CA 1
ATOM 746 C C . VAL A 1 93 ? -1.151 -9.243 11.749 1.00 84.75 93 VAL A C 1
ATOM 748 O O . VAL A 1 93 ? -2.191 -9.069 12.367 1.00 84.75 93 VAL A O 1
ATOM 751 N N . GLY A 1 94 ? -0.244 -8.274 11.594 1.00 87.31 94 GLY A N 1
ATOM 752 C CA . GLY A 1 94 ? -0.384 -6.941 12.185 1.00 87.31 94 GLY A CA 1
ATOM 753 C C . GLY A 1 94 ? -1.628 -6.186 11.708 1.00 87.31 94 GLY A C 1
ATOM 754 O O . GLY A 1 94 ? -2.344 -5.621 12.527 1.00 87.31 94 GLY A O 1
ATOM 755 N N . VAL A 1 95 ? -1.932 -6.216 10.406 1.00 86.62 95 VAL A N 1
ATOM 756 C CA . VAL A 1 95 ? -3.147 -5.590 9.853 1.00 86.62 95 VAL A CA 1
ATOM 757 C C . VAL A 1 95 ? -4.405 -6.285 10.366 1.00 86.62 95 VAL A C 1
ATOM 759 O O . VAL A 1 95 ? -5.337 -5.617 10.802 1.00 86.62 95 VAL A O 1
ATOM 762 N N . CYS A 1 96 ? -4.433 -7.619 10.349 1.00 89.38 96 CYS A N 1
ATOM 763 C CA . CYS A 1 96 ? -5.569 -8.379 10.864 1.00 89.38 96 CYS A CA 1
ATOM 764 C C . CYS A 1 96 ? -5.787 -8.091 12.358 1.00 89.38 96 CYS A C 1
ATOM 766 O O . CYS A 1 96 ? -6.891 -7.762 12.780 1.00 89.38 96 CYS A O 1
ATOM 768 N N . PHE A 1 97 ? -4.708 -8.109 13.140 1.00 92.06 97 PHE A N 1
ATOM 769 C CA . PHE A 1 97 ? -4.723 -7.814 14.568 1.00 92.06 97 PHE A CA 1
ATOM 770 C C . PHE A 1 97 ? -5.164 -6.378 14.864 1.00 92.06 97 PHE A C 1
ATOM 772 O O . PHE A 1 97 ? -5.941 -6.157 15.787 1.00 92.06 97 PHE A O 1
ATOM 779 N N . PHE A 1 98 ? -4.745 -5.408 14.047 1.00 93.81 98 PHE A N 1
ATOM 780 C CA . PHE A 1 98 ? -5.213 -4.029 14.143 1.00 93.81 98 PHE A CA 1
ATOM 781 C C . PHE A 1 98 ? -6.733 -3.940 13.977 1.00 93.81 98 PHE A C 1
ATOM 783 O O . PHE A 1 98 ? -7.398 -3.326 14.806 1.00 93.81 98 PHE A O 1
ATOM 790 N N . PHE A 1 99 ? -7.300 -4.598 12.962 1.00 93.88 99 PHE A N 1
ATOM 791 C CA . PHE A 1 99 ? -8.752 -4.623 12.780 1.00 93.88 99 PHE A CA 1
ATOM 792 C C . PHE A 1 99 ? -9.475 -5.334 13.926 1.00 93.88 99 PHE A C 1
ATOM 794 O O . PHE A 1 99 ? -10.508 -4.841 14.368 1.00 93.88 99 PHE A O 1
ATOM 801 N N . VAL A 1 100 ? -8.929 -6.435 14.448 1.00 92.94 100 VAL A N 1
ATOM 802 C CA . VAL A 1 100 ? -9.494 -7.135 15.614 1.00 92.94 100 VAL A CA 1
ATOM 803 C C . VAL A 1 100 ? -9.499 -6.232 16.849 1.00 92.94 100 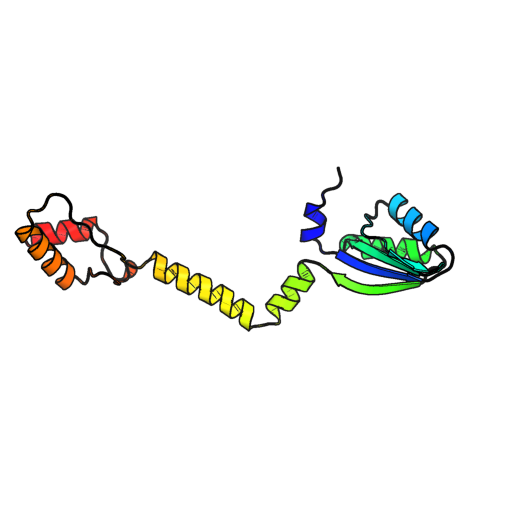VAL A C 1
ATOM 805 O O . VAL A 1 100 ? -10.519 -6.133 17.524 1.00 92.94 100 VAL A O 1
ATOM 808 N N . ILE A 1 101 ? -8.397 -5.529 17.121 1.00 93.31 101 ILE A N 1
ATOM 809 C CA . ILE A 1 101 ? -8.299 -4.585 18.240 1.00 93.31 101 ILE A CA 1
ATOM 810 C C . ILE A 1 101 ? -9.296 -3.439 18.078 1.00 93.31 101 ILE A C 1
ATOM 812 O O . ILE A 1 101 ? -10.029 -3.135 19.014 1.00 93.31 101 ILE A O 1
ATOM 816 N N . VAL A 1 102 ? -9.340 -2.808 16.901 1.00 92.88 102 VAL A N 1
ATOM 817 C CA . VAL A 1 102 ? -10.265 -1.700 16.631 1.00 92.88 102 VAL A CA 1
ATOM 818 C C . VAL A 1 102 ? -11.708 -2.168 16.769 1.00 92.88 102 VAL A C 1
ATOM 820 O O . VAL A 1 102 ? -12.508 -1.481 17.394 1.00 92.88 102 VAL A O 1
ATOM 823 N N . PHE A 1 103 ? -12.038 -3.352 16.252 1.00 89.94 103 PHE A N 1
ATOM 824 C CA . PHE A 1 103 ? -13.364 -3.936 16.400 1.00 89.94 103 PHE A CA 1
ATOM 825 C C . PHE A 1 103 ? -13.712 -4.185 17.873 1.00 89.94 103 PHE A C 1
ATOM 827 O O . PHE A 1 103 ? -14.800 -3.824 18.312 1.00 89.94 103 PHE A O 1
ATOM 834 N N . PHE A 1 104 ? -12.782 -4.734 18.655 1.00 88.44 104 PHE A N 1
ATOM 835 C CA . PHE A 1 104 ? -12.986 -4.992 20.078 1.00 88.44 104 PHE A CA 1
ATOM 836 C C . PHE A 1 104 ? -13.183 -3.694 20.877 1.00 88.44 104 PHE A C 1
ATOM 838 O O . PHE A 1 104 ? -14.162 -3.556 21.604 1.00 88.44 104 PHE A O 1
ATOM 845 N N . LEU A 1 105 ? -12.303 -2.707 20.685 1.00 88.12 105 LEU A N 1
ATOM 846 C CA . LEU A 1 105 ? -12.372 -1.399 21.351 1.00 88.12 105 LEU A CA 1
ATOM 847 C C . LEU A 1 105 ? -13.612 -0.597 20.936 1.00 88.12 105 LEU A C 1
ATOM 849 O O . LEU A 1 105 ? -14.179 0.117 21.762 1.00 88.12 105 LEU A O 1
ATOM 853 N N . SER A 1 106 ? -14.039 -0.712 19.674 1.00 86.88 106 SER A N 1
ATOM 854 C CA . SER A 1 106 ? -15.229 -0.027 19.156 1.00 86.88 106 SER A CA 1
ATOM 855 C C . SER A 1 106 ? -16.529 -0.591 19.725 1.00 86.88 106 SER A C 1
ATOM 857 O O . SER A 1 106 ? -17.528 0.119 19.724 1.00 86.88 106 SER A O 1
ATOM 859 N N . ASN A 1 107 ? -16.528 -1.844 20.180 1.00 86.38 107 ASN A N 1
ATOM 860 C CA . ASN A 1 107 ? -17.690 -2.502 20.779 1.00 86.38 107 ASN A CA 1
ATOM 861 C C . ASN A 1 107 ? -17.594 -2.573 22.313 1.00 86.38 107 ASN A C 1
ATOM 863 O O . ASN A 1 107 ? -18.387 -3.273 22.939 1.00 86.38 107 ASN A O 1
ATOM 867 N N . MET A 1 108 ? -16.626 -1.895 22.937 1.00 87.50 108 MET A N 1
ATOM 868 C CA . MET A 1 108 ? -16.461 -1.891 24.391 1.00 87.50 108 MET A CA 1
ATOM 869 C C . MET A 1 108 ? -17.167 -0.690 25.029 1.00 87.50 108 MET A C 1
ATOM 871 O O . MET A 1 108 ? -17.048 0.442 24.561 1.00 87.50 108 MET A O 1
ATOM 875 N N . VAL A 1 109 ? -17.863 -0.924 26.141 1.00 85.75 109 VAL A N 1
ATOM 876 C CA . VAL A 1 109 ? -18.504 0.128 26.937 1.00 85.75 109 VAL A CA 1
ATOM 877 C C . VAL A 1 109 ? -17.443 0.871 27.747 1.00 85.75 109 VAL A C 1
ATOM 879 O O . VAL A 1 109 ? -16.938 0.373 28.750 1.00 85.75 109 VAL A O 1
ATOM 882 N N . TRP A 1 110 ? -17.094 2.085 27.328 1.00 84.12 110 TRP A N 1
ATOM 883 C CA . TRP A 1 110 ? -16.068 2.896 28.001 1.00 84.12 110 TRP A CA 1
ATOM 884 C C . TRP A 1 110 ? -16.590 3.656 29.222 1.00 84.12 110 TRP A C 1
ATOM 886 O O . TRP A 1 110 ? -15.864 3.871 30.195 1.00 84.12 110 TRP A O 1
ATOM 896 N N . GLY A 1 111 ? -17.857 4.061 29.190 1.00 81.81 111 GLY A N 1
ATOM 897 C CA . GLY A 1 111 ? -18.466 4.871 30.231 1.00 81.81 111 GLY A CA 1
ATOM 898 C C . GLY A 1 111 ? -19.976 4.717 30.248 1.00 81.81 111 GLY A C 1
ATOM 899 O O . GLY A 1 111 ? -20.600 4.507 29.213 1.00 81.81 111 GLY A O 1
ATOM 900 N N . ILE A 1 112 ? -20.538 4.824 31.446 1.00 80.75 112 ILE A N 1
ATOM 901 C CA . ILE A 1 112 ? -21.974 4.855 31.698 1.00 80.75 112 ILE A CA 1
ATOM 902 C C . ILE A 1 112 ? -22.219 6.210 32.352 1.00 80.75 112 ILE A C 1
ATOM 904 O O . ILE A 1 112 ? -21.614 6.501 33.385 1.00 80.75 112 ILE A O 1
ATOM 908 N N . GLU A 1 113 ? -23.032 7.048 31.716 1.00 78.75 113 GLU A N 1
ATOM 909 C CA . GLU A 1 113 ? -23.412 8.366 32.223 1.00 78.75 113 GLU A CA 1
ATOM 910 C C . GLU A 1 113 ? -24.917 8.359 32.490 1.00 78.75 113 GLU A C 1
ATOM 912 O O . GLU A 1 113 ? -25.712 8.091 31.588 1.00 78.75 113 GLU A O 1
ATOM 917 N N . ILE A 1 114 ? -25.311 8.633 33.733 1.00 78.25 114 ILE A N 1
ATOM 918 C CA . ILE A 1 114 ? -26.713 8.670 34.148 1.00 78.25 114 ILE A CA 1
ATOM 919 C C . ILE A 1 114 ? -27.097 10.139 34.317 1.00 78.25 114 ILE A C 1
ATOM 921 O O . ILE A 1 114 ? -26.573 10.837 35.180 1.00 78.25 114 ILE A O 1
ATOM 925 N N . LYS A 1 115 ? -28.009 10.632 33.477 1.00 77.88 115 LYS A N 1
ATOM 926 C CA . LYS A 1 115 ? -28.445 12.036 33.505 1.00 77.88 115 LYS A CA 1
ATOM 927 C C . LYS A 1 115 ? -29.749 12.180 34.287 1.00 77.88 115 LYS A C 1
ATOM 929 O O . LYS A 1 115 ? -30.695 11.437 34.052 1.00 77.88 115 LYS A O 1
ATOM 934 N N . GLY A 1 116 ? -29.808 13.165 35.186 1.00 70.06 116 GLY A N 1
ATOM 935 C CA . GLY A 1 116 ? -31.047 13.575 35.865 1.00 70.06 116 GLY A CA 1
ATOM 936 C C . GLY A 1 116 ? -31.442 12.777 37.117 1.00 70.06 116 GLY A C 1
ATOM 937 O O . GLY A 1 116 ? -32.509 13.033 37.670 1.00 70.06 116 GLY A O 1
ATOM 938 N N . ALA A 1 117 ? -30.608 11.850 37.596 1.00 75.69 117 ALA A N 1
ATOM 939 C CA . ALA A 1 117 ? -30.840 11.130 38.850 1.00 75.69 117 ALA A CA 1
ATOM 940 C C . ALA A 1 117 ? -30.215 11.864 40.053 1.00 75.69 117 ALA A C 1
ATOM 942 O O . ALA A 1 117 ? -29.174 12.507 39.934 1.00 75.69 117 ALA A O 1
ATOM 943 N N . LYS A 1 118 ? -30.832 11.749 41.238 1.00 80.44 118 LYS A N 1
ATOM 944 C CA . LYS A 1 118 ? -30.177 12.137 42.501 1.00 80.44 118 LYS A CA 1
ATOM 945 C C . LYS A 1 118 ? -29.000 11.181 42.773 1.00 80.44 118 LYS A C 1
ATOM 947 O O . LYS A 1 118 ? -29.119 10.010 42.408 1.00 80.44 118 LYS A O 1
ATOM 952 N N . PRO A 1 119 ? -27.930 11.604 43.475 1.00 78.69 119 PRO A N 1
ATOM 953 C CA . PRO A 1 119 ? -26.738 10.771 43.700 1.00 78.69 119 PRO A CA 1
ATOM 954 C C . PRO A 1 119 ? -27.043 9.392 44.309 1.00 78.69 119 PRO A C 1
ATOM 956 O O . PRO A 1 119 ? -26.447 8.382 43.942 1.00 78.69 119 PRO A O 1
ATOM 959 N N . GLU A 1 120 ? -28.025 9.325 45.210 1.00 78.19 120 GLU A N 1
ATOM 960 C CA . GLU A 1 120 ? -28.463 8.070 45.833 1.00 78.19 120 GLU A CA 1
ATOM 961 C C . GLU A 1 120 ? -29.171 7.129 44.844 1.00 78.19 120 GLU A C 1
ATOM 963 O O . GLU A 1 120 ? -29.000 5.910 44.896 1.00 78.19 120 GLU A O 1
ATOM 968 N N . THR A 1 121 ? -29.958 7.687 43.923 1.00 80.88 121 THR A N 1
ATOM 969 C CA . THR A 1 121 ? -30.663 6.936 42.879 1.00 80.88 121 THR A CA 1
ATOM 970 C C . THR A 1 121 ? -29.693 6.469 41.800 1.00 80.88 121 THR A C 1
ATOM 972 O O . THR A 1 121 ? -29.782 5.329 41.356 1.00 80.88 121 THR A O 1
ATOM 975 N N . GLU A 1 122 ? -28.722 7.303 41.430 1.00 82.12 122 GLU A N 1
ATOM 976 C CA . GLU A 1 122 ? -27.659 6.951 40.487 1.00 82.12 122 GLU A CA 1
ATOM 977 C C . GLU A 1 122 ? -26.866 5.731 40.969 1.00 82.12 122 GLU A C 1
ATOM 979 O O . GLU A 1 122 ? -26.657 4.781 40.216 1.00 82.12 122 GLU A O 1
ATOM 984 N N . TYR A 1 123 ? -26.512 5.699 42.258 1.00 81.25 123 TYR A N 1
ATOM 985 C CA . TYR A 1 123 ? -25.824 4.555 42.851 1.00 81.25 123 TYR A CA 1
ATOM 986 C C . TYR A 1 123 ? -26.658 3.265 42.790 1.00 81.25 123 TYR A C 1
ATOM 988 O O . TYR A 1 123 ? -26.127 2.186 42.517 1.00 81.25 123 TYR A O 1
ATOM 996 N N . ARG A 1 124 ? -27.978 3.362 43.004 1.00 80.94 124 ARG A N 1
ATOM 997 C CA . ARG A 1 124 ? -28.895 2.218 42.867 1.00 80.94 124 ARG A CA 1
ATOM 998 C C . ARG A 1 124 ? -28.988 1.730 41.421 1.00 80.94 124 ARG A C 1
ATOM 1000 O O . ARG A 1 124 ? -28.894 0.527 41.199 1.00 80.94 124 ARG A O 1
ATOM 1007 N N . ILE A 1 125 ? -29.103 2.643 40.456 1.00 82.19 125 ILE A N 1
ATOM 1008 C CA . ILE A 1 125 ? -29.135 2.315 39.022 1.00 82.19 125 ILE A CA 1
ATOM 1009 C C . ILE A 1 125 ? -27.829 1.636 38.602 1.00 82.19 125 ILE A C 1
ATOM 1011 O O . ILE A 1 125 ? -27.870 0.593 37.960 1.00 82.19 125 ILE A O 1
ATOM 1015 N N . LEU A 1 126 ? -26.671 2.162 39.012 1.00 82.31 126 LEU A N 1
ATOM 1016 C CA . LEU A 1 126 ? -25.373 1.539 38.730 1.00 82.31 126 LEU A CA 1
ATOM 1017 C C . LEU A 1 126 ? -25.279 0.122 39.298 1.00 82.31 126 LEU A C 1
ATOM 1019 O O . LEU A 1 126 ? -24.725 -0.761 38.649 1.00 82.31 126 LEU A O 1
ATOM 1023 N N . LYS A 1 127 ? -25.823 -0.114 40.496 1.00 82.81 127 LYS A N 1
ATOM 1024 C CA . LYS A 1 127 ? -25.833 -1.442 41.119 1.00 82.81 127 LYS A CA 1
ATOM 1025 C C . LYS A 1 127 ? -26.711 -2.432 40.349 1.00 82.81 127 LYS A C 1
ATOM 1027 O O . LYS A 1 127 ? -26.303 -3.579 40.185 1.00 82.81 127 LYS A O 1
ATOM 1032 N N . GLU A 1 128 ? -27.869 -1.996 39.860 1.00 81.44 128 GLU A N 1
ATOM 1033 C CA . GLU A 1 128 ? -28.744 -2.812 39.008 1.00 81.44 128 GLU A CA 1
ATOM 1034 C C . GLU A 1 128 ? -28.125 -3.076 37.631 1.00 81.44 128 GLU A C 1
ATOM 1036 O O . GLU A 1 128 ? -28.072 -4.220 37.190 1.00 81.44 128 GLU A O 1
ATOM 1041 N N . LEU A 1 129 ? -27.556 -2.053 36.986 1.00 82.69 129 LEU A N 1
ATOM 1042 C CA . LEU A 1 129 ? -26.815 -2.195 35.728 1.00 82.69 129 LEU A CA 1
ATOM 1043 C C . LEU A 1 129 ? -25.673 -3.210 35.863 1.00 82.69 129 LEU A C 1
ATOM 1045 O O . LEU A 1 129 ? -25.513 -4.081 35.009 1.00 82.69 129 LEU A O 1
ATOM 1049 N N . LYS A 1 130 ? -24.953 -3.167 36.990 1.00 81.75 130 LYS A N 1
ATOM 1050 C CA . LYS A 1 130 ? -23.912 -4.138 37.330 1.00 81.75 130 LYS A CA 1
ATOM 1051 C C . LYS A 1 130 ? -24.455 -5.569 37.402 1.00 81.75 130 LYS A C 1
ATOM 1053 O O .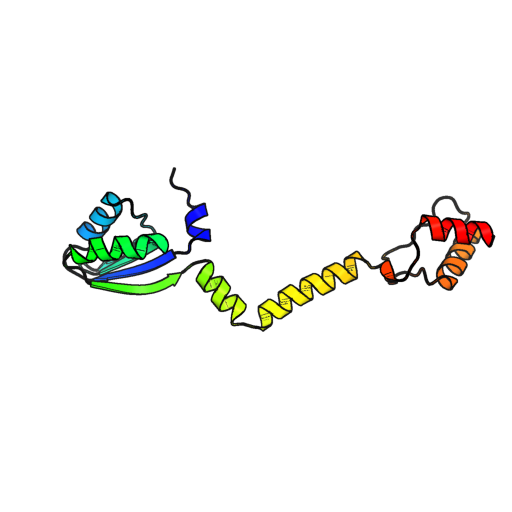 LYS A 1 130 ? -23.861 -6.484 36.844 1.00 81.75 130 LYS A O 1
ATOM 1058 N N . GLN A 1 131 ? -25.609 -5.770 38.042 1.00 80.25 131 GLN A N 1
ATOM 1059 C CA . GLN A 1 131 ? -26.268 -7.083 38.086 1.00 80.25 131 GLN A CA 1
ATOM 1060 C C . GLN A 1 131 ? -26.739 -7.564 36.709 1.00 80.25 131 GLN A C 1
ATOM 1062 O O . GLN A 1 131 ? -26.803 -8.769 36.475 1.00 80.25 131 GLN A O 1
ATOM 1067 N N . MET A 1 132 ? -27.045 -6.644 35.792 1.00 76.81 132 MET A N 1
ATOM 1068 C CA . MET A 1 132 ? -27.395 -6.953 34.402 1.00 76.81 132 MET A CA 1
ATOM 1069 C C . MET A 1 132 ? -26.168 -7.180 33.500 1.00 76.81 132 MET A C 1
ATOM 1071 O O . MET A 1 132 ? -26.334 -7.404 32.306 1.00 76.81 132 MET A O 1
ATOM 1075 N N . GLY A 1 133 ? -24.942 -7.129 34.039 1.00 75.75 133 GLY A N 1
ATOM 1076 C CA . GLY A 1 133 ? -23.703 -7.282 33.267 1.00 75.75 133 GLY A CA 1
ATOM 1077 C C . GLY A 1 133 ? -23.298 -6.032 32.477 1.00 75.75 133 GLY A C 1
ATOM 1078 O O . GLY A 1 133 ? -22.351 -6.075 31.692 1.00 75.75 133 GLY A O 1
ATOM 1079 N N . VAL A 1 134 ? -23.990 -4.910 32.695 1.00 80.88 134 VAL A N 1
ATOM 1080 C CA . VAL A 1 134 ? -23.706 -3.614 32.077 1.00 80.88 134 VAL A CA 1
ATOM 1081 C C . VAL A 1 134 ? -22.655 -2.904 32.929 1.00 80.88 134 VAL A C 1
ATOM 1083 O O . VAL A 1 134 ? -22.963 -2.139 33.844 1.00 80.88 134 VAL A O 1
ATOM 1086 N N . GLU A 1 135 ? -21.386 -3.179 32.644 1.00 81.25 135 GLU A N 1
ATOM 1087 C CA . GLU A 1 135 ? -20.244 -2.590 33.348 1.00 81.25 135 GLU A CA 1
ATOM 1088 C C . GLU A 1 135 ? -19.288 -1.868 32.392 1.00 81.25 135 GLU A C 1
ATOM 1090 O O . GLU A 1 135 ? -19.266 -2.108 31.183 1.00 81.25 135 GLU A O 1
ATOM 1095 N N . LYS A 1 136 ? -18.444 -0.987 32.940 1.00 81.38 136 LYS A N 1
ATOM 1096 C CA . LYS A 1 136 ? -17.330 -0.411 32.175 1.00 81.38 136 LYS A CA 1
ATOM 1097 C C . LYS A 1 136 ? -16.370 -1.534 31.773 1.00 81.38 136 LYS A C 1
ATOM 1099 O O . LYS A 1 136 ? -15.919 -2.291 32.625 1.00 81.38 136 LYS A O 1
ATOM 1104 N N . GLY A 1 137 ? -16.047 -1.617 30.488 1.00 79.81 137 GLY A N 1
ATOM 1105 C CA . GLY A 1 137 ? -15.249 -2.694 29.902 1.00 79.81 137 GLY A CA 1
ATOM 1106 C C . GLY A 1 137 ? -16.072 -3.876 29.385 1.00 79.81 137 GLY A C 1
ATOM 1107 O O . GLY A 1 137 ? -15.503 -4.789 28.791 1.00 79.81 137 GLY A O 1
ATOM 1108 N N . ALA A 1 138 ? -17.395 -3.872 29.565 1.00 82.56 138 ALA A N 1
ATOM 1109 C CA . ALA A 1 138 ? -18.241 -4.905 28.993 1.00 82.56 138 ALA A CA 1
ATOM 1110 C C . ALA A 1 138 ? -18.360 -4.743 27.469 1.00 82.56 138 ALA A C 1
ATOM 1112 O O . ALA A 1 138 ? -18.306 -3.634 26.930 1.00 82.56 138 ALA A O 1
ATOM 1113 N N . LEU A 1 139 ? -18.512 -5.865 26.767 1.00 81.62 139 LEU A N 1
ATOM 1114 C CA . LEU A 1 139 ? -18.741 -5.867 25.327 1.00 81.62 139 LEU A CA 1
ATOM 1115 C C . LEU A 1 139 ? -20.214 -5.592 25.052 1.00 81.62 139 LEU A C 1
ATOM 1117 O O . LEU A 1 139 ? -21.078 -6.334 25.511 1.00 81.62 139 LEU A O 1
ATOM 1121 N N . GLN A 1 140 ? -20.486 -4.583 24.231 1.00 79.00 140 GLN A N 1
ATOM 1122 C CA . GLN A 1 140 ? -21.829 -4.205 23.799 1.00 79.00 140 GLN A CA 1
ATOM 1123 C C . GLN A 1 140 ? -22.579 -5.368 23.127 1.00 79.00 140 GLN A C 1
ATOM 1125 O O . GLN A 1 140 ? -23.797 -5.398 23.154 1.00 79.00 140 GLN A O 1
ATOM 1130 N N . PHE A 1 141 ? -21.871 -6.359 22.572 1.00 75.50 141 PHE A N 1
ATOM 1131 C CA . PHE A 1 141 ? -22.479 -7.558 21.984 1.00 75.50 141 PHE A CA 1
ATOM 1132 C C . PHE A 1 141 ? -23.126 -8.507 23.011 1.00 75.50 141 PHE A C 1
ATOM 1134 O O . PHE A 1 141 ? -24.0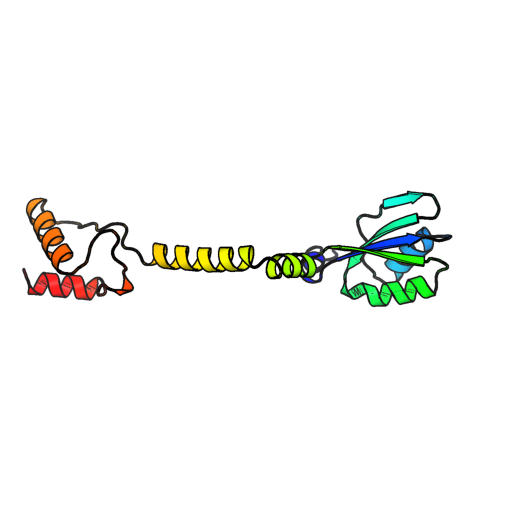23 -9.266 22.664 1.00 75.50 141 PHE A O 1
ATOM 1141 N N . LEU A 1 142 ? -22.646 -8.507 24.258 1.00 76.44 142 LEU A N 1
ATOM 1142 C CA . LEU A 1 142 ? -23.167 -9.360 25.337 1.00 76.44 142 LEU A CA 1
ATOM 1143 C C . LEU A 1 142 ? -24.288 -8.683 26.131 1.00 76.44 142 LEU A C 1
ATOM 1145 O O . LEU A 1 142 ? -24.868 -9.305 27.018 1.00 76.44 142 LEU A O 1
ATOM 1149 N N . ILE A 1 143 ? -24.549 -7.412 25.845 1.00 81.19 143 ILE A N 1
ATOM 1150 C CA . ILE A 1 143 ? -25.487 -6.579 26.577 1.00 81.19 143 ILE A CA 1
ATOM 1151 C C . ILE A 1 143 ? -26.649 -6.238 25.644 1.00 81.19 143 ILE A C 1
ATOM 1153 O O . ILE A 1 143 ? -26.458 -6.038 24.446 1.00 81.19 143 ILE A O 1
ATOM 1157 N N . ASP A 1 144 ? -27.855 -6.174 26.201 1.00 77.00 144 ASP A N 1
ATOM 1158 C CA . ASP A 1 144 ? -29.030 -5.721 25.465 1.00 77.00 144 ASP A CA 1
ATOM 1159 C C . ASP A 1 144 ? -28.891 -4.262 25.001 1.00 77.00 144 ASP A C 1
ATOM 1161 O O . ASP A 1 144 ? -28.090 -3.478 25.515 1.00 77.00 144 ASP A O 1
ATOM 1165 N N . ASP A 1 145 ? -29.699 -3.873 24.022 1.00 80.31 145 ASP A N 1
ATOM 1166 C CA . ASP A 1 145 ? -29.746 -2.490 23.572 1.00 80.31 145 ASP A CA 1
ATOM 1167 C C . ASP A 1 145 ? -30.191 -1.534 24.708 1.00 80.31 145 ASP A C 1
ATOM 1169 O O . ASP A 1 145 ? -30.890 -1.942 25.645 1.00 80.31 145 ASP A O 1
ATOM 1173 N N . PRO A 1 146 ? -29.808 -0.245 24.645 1.00 79.06 146 PRO A N 1
ATOM 1174 C CA . PRO A 1 146 ? -30.138 0.725 25.687 1.00 79.06 146 PRO A CA 1
ATOM 1175 C C . PRO A 1 146 ? -31.637 0.838 26.002 1.00 79.06 146 PRO A C 1
ATOM 1177 O O . PRO A 1 146 ? -31.990 1.081 27.156 1.00 79.06 146 PRO A O 1
ATOM 1180 N N . GLU A 1 147 ? -32.518 0.644 25.016 1.00 78.56 147 GLU A N 1
ATOM 1181 C CA . GLU A 1 147 ? -33.970 0.741 25.205 1.00 78.56 147 GLU A CA 1
ATOM 1182 C C . GLU A 1 147 ? -34.493 -0.452 26.013 1.00 78.56 147 GLU A C 1
ATOM 1184 O O . GLU A 1 147 ? -35.267 -0.285 26.960 1.00 78.56 147 GLU A O 1
ATOM 1189 N N . THR A 1 148 ? -34.005 -1.655 25.708 1.00 81.50 148 THR A N 1
ATOM 1190 C CA . THR A 1 148 ? -34.297 -2.877 26.460 1.00 81.50 148 THR A CA 1
ATOM 1191 C C . THR A 1 148 ? -33.755 -2.798 27.886 1.00 81.50 148 THR A C 1
ATOM 1193 O O . THR A 1 148 ? -34.461 -3.179 28.824 1.00 81.50 148 THR A O 1
ATOM 1196 N N . ILE A 1 149 ? -32.546 -2.260 28.087 1.00 83.06 149 ILE A N 1
ATOM 1197 C CA . ILE A 1 149 ? -31.987 -2.024 29.429 1.00 83.06 149 ILE A CA 1
ATOM 1198 C C . ILE A 1 149 ? -32.871 -1.049 30.212 1.00 83.06 149 ILE A C 1
ATOM 1200 O O . ILE A 1 149 ? -33.222 -1.319 31.361 1.00 83.06 149 ILE A O 1
ATOM 1204 N N . GLN A 1 150 ? -33.267 0.070 29.598 1.00 81.06 150 GLN A N 1
ATOM 1205 C CA . GLN A 1 150 ? -34.123 1.066 30.239 1.00 81.06 150 GLN A CA 1
ATOM 1206 C C . GLN A 1 150 ? -35.486 0.473 30.617 1.00 81.06 150 GLN A C 1
ATOM 1208 O O . GLN A 1 150 ? -35.979 0.710 31.723 1.00 81.06 150 GLN A O 1
ATOM 1213 N N . LYS A 1 151 ? -36.072 -0.348 29.740 1.00 82.88 151 LYS A N 1
ATOM 1214 C CA . LYS A 1 151 ? -37.325 -1.051 30.022 1.00 82.88 151 LYS A CA 1
ATOM 1215 C C . LYS A 1 151 ? -37.177 -2.015 31.202 1.00 82.88 151 LYS A C 1
ATOM 1217 O O . LYS A 1 151 ? -37.963 -1.946 32.139 1.00 82.88 151 LYS A O 1
ATOM 1222 N N . LYS A 1 152 ? -36.124 -2.842 31.214 1.00 81.19 152 LYS A N 1
ATOM 1223 C CA . LYS A 1 152 ? -35.824 -3.774 32.318 1.00 81.19 152 LYS A CA 1
ATOM 1224 C C . LYS A 1 152 ? -35.569 -3.065 33.650 1.00 81.19 152 LYS A C 1
ATOM 1226 O O . LYS A 1 152 ? -35.945 -3.595 34.689 1.00 81.19 152 LYS A O 1
ATOM 1231 N N . LEU A 1 153 ? -34.931 -1.894 33.628 1.00 81.69 153 LEU A N 1
ATOM 1232 C CA . LEU A 1 153 ? -34.742 -1.050 34.812 1.00 81.69 153 LEU A CA 1
ATOM 1233 C C . LEU A 1 153 ? -36.069 -0.486 35.324 1.00 81.69 153 LEU A C 1
ATOM 1235 O O . LEU A 1 153 ? -36.301 -0.512 36.526 1.00 81.69 153 LEU A O 1
ATOM 1239 N N . THR A 1 154 ? -36.934 -0.013 34.423 1.00 81.25 154 THR A N 1
ATOM 1240 C CA . THR A 1 154 ? -38.251 0.535 34.789 1.00 81.25 154 THR A CA 1
ATOM 1241 C C . THR A 1 154 ? -39.164 -0.538 35.380 1.00 81.25 154 THR A C 1
ATOM 1243 O O . THR A 1 154 ? -39.860 -0.264 36.344 1.00 81.25 154 THR A O 1
ATOM 1246 N N . ASP A 1 155 ? -39.128 -1.768 34.857 1.00 78.50 155 ASP A N 1
ATOM 1247 C CA . ASP A 1 155 ? -39.945 -2.878 35.373 1.00 78.50 155 ASP A CA 1
ATOM 1248 C C . ASP A 1 155 ? -39.463 -3.414 36.740 1.00 78.50 155 ASP A C 1
ATOM 1250 O O . ASP A 1 155 ? -40.209 -4.111 37.427 1.00 78.50 155 ASP A O 1
ATOM 1254 N N . ARG A 1 156 ? -38.207 -3.146 37.131 1.00 69.44 156 ARG A N 1
ATOM 1255 C CA . ARG A 1 156 ? -37.599 -3.641 38.384 1.00 69.44 156 ARG A CA 1
ATOM 1256 C C . ARG A 1 156 ? -37.561 -2.617 39.521 1.00 69.44 156 ARG A C 1
ATOM 1258 O O . ARG A 1 156 ? -37.291 -3.020 40.654 1.00 69.44 156 ARG A O 1
ATOM 1265 N N . MET A 1 157 ? -37.763 -1.333 39.229 1.00 63.59 157 MET A N 1
ATOM 1266 C CA . MET A 1 157 ? -37.788 -0.240 40.213 1.00 63.59 157 MET A CA 1
ATOM 1267 C C . MET A 1 157 ? -39.213 0.161 40.564 1.00 63.59 157 MET A C 1
ATOM 1269 O O . MET A 1 157 ? -39.430 0.448 41.763 1.00 63.59 157 MET A O 1
#

Solvent-accessible surface area (backbone atoms only — not comparable to full-atom values): 8973 Å² total; per-residue (Å²): 136,83,68,69,69,58,48,50,72,66,9,28,31,35,36,33,41,39,26,72,54,54,65,58,52,53,52,51,34,54,75,69,72,42,65,72,47,81,74,43,74,77,58,92,39,30,38,33,33,33,32,42,51,84,45,50,68,57,50,52,57,56,36,72,78,40,75,39,49,78,42,80,79,42,78,50,31,48,65,54,51,50,49,57,44,66,70,37,59,68,52,54,48,49,54,54,50,49,54,53,50,52,55,53,60,73,39,37,34,82,74,86,85,83,84,92,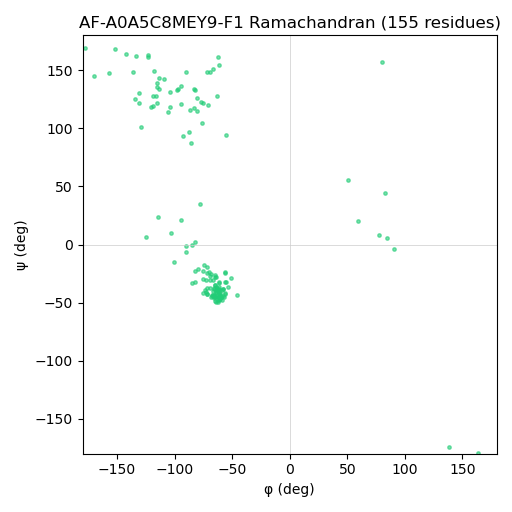60,55,75,73,54,43,54,51,50,52,53,51,35,46,76,70,62,58,43,75,71,29,49,53,86,83,42,75,55,72,67,58,48,51,50,56,50,61,77,73,107

Sequence (157 aa):
MKNQWMNLLVGSVRVKAQGKGVERLINACVRNDIAIWNVKKHGDHIATFFILLKDVRRLRVVARKSDCKLYFVGKAGFPFFLKKMLTNSGFLVGVCFFFVIVFFLSNMVWGIEIKGAKPETEYRILKELKQMGVEKGALQFLIDDPETIQKKLTDRM

Nearest PDB structures (foldseek):
  8g4u-assembly1_A  TM=7.600E-01  e=1.982E-01  Saccharopolyspora erythraea
  8g4u-assembly2_D  TM=7.029E-01  e=1.539E-01  Saccharopolyspora erythraea
  8g4u-assembly1_B  TM=7.381E-01  e=2.553E-01  Saccharopolyspora erythraea
  7agt-assembly2_B  TM=6.063E-01  e=3.974E-01  Mycobacterium tuberculosis variant bovis AF2122/97
  7ahb-assembly2_B  TM=6.430E-01  e=1.026E+00  Mycobacterium tuberculosis H37Rv